Protein AF-A0AA89BJ90-F1 (afdb_monomer_lite)

Secondary structure (DSSP, 8-state):
---SPPP----HHHHHHHHHTT--HHHHHHHHTS-HHHHHHHHHHTT--GGGGS----HHHHHHHHHHHHHH-TTS-----THHHHHTT-

Organism: Pinctada imbricata (NCBI:txid66713)

Radius of gyration: 21.25 Å; chains: 1; bounding box: 45×33×60 Å

Sequence (90 aa):
GRRGRPAVLIDEEQINLFQSLNYTVTQMAKHFGCSASTVYSKMYSMGKHQRDKYSAMTAAELDSKVEALQKGFPNAGSVVSTYLTLFYNL

Structure (mmCIF, N/CA/C/O backbone):
data_AF-A0AA89BJ90-F1
#
_entry.id   AF-A0AA89BJ90-F1
#
loop_
_atom_site.group_PDB
_atom_site.id
_atom_site.type_symbol
_atom_site.label_atom_id
_atom_site.label_alt_id
_atom_site.label_comp_id
_atom_site.label_asym_id
_atom_site.label_entity_id
_atom_site.label_seq_id
_atom_site.pdbx_PDB_ins_code
_atom_site.Cartn_x
_atom_site.Cartn_y
_atom_site.Cartn_z
_atom_site.occupancy
_atom_site.B_iso_or_equiv
_atom_site.auth_seq_id
_atom_site.auth_comp_id
_atom_site.auth_asym_id
_atom_site.auth_atom_id
_atom_site.pdbx_PDB_model_num
ATOM 1 N N . GLY A 1 1 ? 22.701 -11.119 -30.841 1.00 46.31 1 GLY A N 1
ATOM 2 C CA . GLY A 1 1 ? 22.228 -12.189 -29.941 1.00 46.31 1 GLY A CA 1
ATOM 3 C C . GLY A 1 1 ? 21.697 -11.573 -28.666 1.00 46.31 1 GLY A C 1
ATOM 4 O O . GLY A 1 1 ? 22.406 -10.783 -28.064 1.00 46.31 1 GLY A O 1
ATOM 5 N N . ARG A 1 2 ? 20.459 -11.873 -28.261 1.00 54.38 2 ARG A N 1
ATOM 6 C CA . ARG A 1 2 ? 19.906 -11.372 -26.992 1.00 54.38 2 ARG A CA 1
ATOM 7 C C . ARG A 1 2 ? 20.327 -12.309 -25.855 1.00 54.38 2 ARG A C 1
ATOM 9 O O . ARG A 1 2 ? 19.548 -13.139 -25.411 1.00 54.38 2 ARG A O 1
ATOM 16 N N . ARG A 1 3 ? 21.597 -12.235 -25.447 1.00 59.56 3 ARG A N 1
ATOM 17 C CA . ARG A 1 3 ? 22.083 -12.882 -24.219 1.00 59.56 3 ARG A CA 1
ATOM 18 C C . ARG A 1 3 ? 21.877 -11.900 -23.064 1.00 59.56 3 ARG A C 1
ATOM 20 O O . ARG A 1 3 ? 22.572 -10.896 -22.990 1.00 59.56 3 ARG A O 1
ATOM 27 N N . GLY A 1 4 ? 20.894 -12.178 -22.211 1.00 74.94 4 GLY A N 1
ATOM 28 C CA . GLY A 1 4 ? 20.576 -11.411 -21.004 1.00 74.94 4 GLY A CA 1
ATOM 29 C C . GLY A 1 4 ? 19.498 -12.114 -20.172 1.00 74.94 4 GLY A C 1
ATOM 30 O O . GLY A 1 4 ? 18.768 -12.953 -20.701 1.00 74.94 4 GLY A O 1
ATOM 31 N N . ARG A 1 5 ? 19.412 -11.799 -18.871 1.00 68.00 5 ARG A N 1
ATOM 32 C CA . ARG A 1 5 ? 18.352 -12.306 -17.980 1.00 68.00 5 ARG A CA 1
ATOM 33 C C . ARG A 1 5 ? 16.982 -11.894 -18.549 1.00 68.00 5 ARG A C 1
ATOM 35 O O . ARG A 1 5 ? 16.835 -10.720 -18.894 1.00 68.00 5 ARG A O 1
ATOM 42 N N . PRO A 1 6 ? 15.994 -12.804 -18.640 1.00 75.69 6 PRO A N 1
ATOM 43 C CA . PRO A 1 6 ? 14.639 -12.442 -19.043 1.00 75.69 6 PRO A CA 1
ATOM 44 C C . PRO A 1 6 ? 14.108 -11.287 -18.191 1.00 75.69 6 PRO A C 1
ATOM 46 O O . PRO A 1 6 ? 14.293 -11.280 -16.970 1.00 75.69 6 PRO A O 1
ATOM 49 N N . ALA A 1 7 ? 13.480 -10.300 -18.832 1.00 78.19 7 ALA A N 1
ATOM 50 C CA . ALA A 1 7 ? 12.867 -9.190 -18.117 1.00 78.19 7 ALA A CA 1
ATOM 51 C C . ALA A 1 7 ? 11.748 -9.726 -17.215 1.00 78.19 7 ALA A C 1
ATOM 53 O O . ALA A 1 7 ? 10.913 -10.513 -17.658 1.00 78.19 7 ALA A O 1
ATOM 54 N N . VAL A 1 8 ? 11.742 -9.304 -15.951 1.00 82.94 8 VAL A N 1
ATOM 55 C CA . VAL A 1 8 ? 10.663 -9.646 -15.024 1.00 82.94 8 VAL A CA 1
ATOM 56 C C . VAL A 1 8 ? 9.433 -8.853 -15.444 1.00 82.94 8 VAL A C 1
ATOM 58 O O . VAL A 1 8 ? 9.433 -7.621 -15.391 1.00 82.94 8 VAL A O 1
ATOM 61 N N . LEU A 1 9 ? 8.405 -9.561 -15.902 1.00 86.44 9 LEU A N 1
ATOM 62 C CA . LEU A 1 9 ? 7.121 -8.963 -16.217 1.00 86.44 9 LEU A CA 1
ATOM 63 C C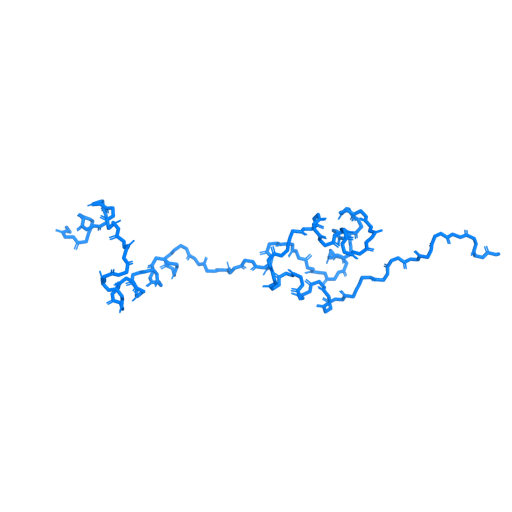 . LEU A 1 9 ? 6.346 -8.800 -14.909 1.00 86.44 9 LEU A C 1
ATOM 65 O O . LEU A 1 9 ? 5.943 -9.779 -14.292 1.00 86.44 9 LEU A O 1
ATOM 69 N N . ILE A 1 10 ? 6.200 -7.554 -14.481 1.00 90.38 10 ILE A N 1
ATOM 70 C CA . ILE A 1 10 ? 5.344 -7.167 -13.363 1.00 90.38 10 ILE A CA 1
ATOM 71 C C . ILE A 1 10 ? 4.153 -6.459 -13.990 1.00 90.38 10 ILE A C 1
ATOM 73 O O . ILE A 1 10 ? 4.334 -5.415 -14.632 1.00 90.38 10 ILE A O 1
ATOM 77 N N . ASP A 1 11 ? 2.984 -7.064 -13.839 1.00 92.12 11 ASP A N 1
ATOM 78 C CA . ASP A 1 11 ? 1.730 -6.536 -14.354 1.00 92.12 11 ASP A CA 1
ATOM 79 C C . ASP A 1 11 ? 1.063 -5.574 -13.358 1.00 92.12 11 ASP A C 1
ATOM 81 O O . ASP A 1 11 ? 1.274 -5.653 -12.143 1.00 92.12 11 ASP A O 1
ATOM 85 N N . GLU A 1 12 ? 0.274 -4.636 -13.878 1.00 93.50 12 GLU A N 1
ATOM 86 C CA . GLU A 1 12 ? -0.405 -3.634 -13.061 1.00 93.50 12 GLU A CA 1
ATOM 87 C C . GLU A 1 12 ? -1.466 -4.262 -12.146 1.00 93.50 12 GLU A C 1
ATOM 89 O O . GLU A 1 12 ? -1.558 -3.897 -10.968 1.00 93.50 12 GLU A O 1
ATOM 94 N N . GLU A 1 13 ? -2.230 -5.238 -12.646 1.00 94.44 13 GLU A N 1
ATOM 95 C CA . GLU A 1 13 ? -3.273 -5.908 -11.866 1.00 94.44 13 GLU A CA 1
ATOM 96 C C . GLU A 1 13 ? -2.667 -6.669 -10.687 1.00 94.44 13 GLU A C 1
ATOM 98 O O . GLU A 1 13 ? -3.200 -6.640 -9.576 1.00 94.44 13 GLU A O 1
ATOM 103 N N . GLN A 1 14 ? -1.493 -7.273 -10.891 1.00 94.06 14 GLN A N 1
ATOM 104 C CA . GLN A 1 14 ? -0.749 -7.941 -9.825 1.00 94.06 14 GLN A CA 1
ATOM 105 C C . GLN A 1 14 ? -0.328 -6.963 -8.725 1.00 94.06 14 GLN A C 1
ATOM 107 O O . GLN A 1 14 ? -0.457 -7.281 -7.543 1.00 94.06 14 GLN A O 1
ATOM 112 N N . ILE A 1 15 ? 0.148 -5.766 -9.085 1.00 95.12 15 ILE A N 1
ATOM 113 C CA . ILE A 1 15 ? 0.488 -4.728 -8.100 1.00 95.12 15 ILE A CA 1
ATOM 114 C C . ILE A 1 15 ? -0.753 -4.300 -7.314 1.00 95.12 15 ILE A C 1
ATOM 116 O O . ILE A 1 15 ? -0.687 -4.232 -6.086 1.00 95.12 15 ILE A O 1
ATOM 120 N N . ASN A 1 16 ? -1.881 -4.068 -7.992 1.00 94.69 16 ASN A N 1
ATOM 121 C CA . ASN A 1 16 ? -3.136 -3.686 -7.340 1.00 94.69 16 ASN A CA 1
ATOM 122 C C . ASN A 1 16 ? -3.608 -4.765 -6.354 1.00 94.69 16 ASN A C 1
ATOM 124 O O . ASN A 1 16 ? -3.949 -4.455 -5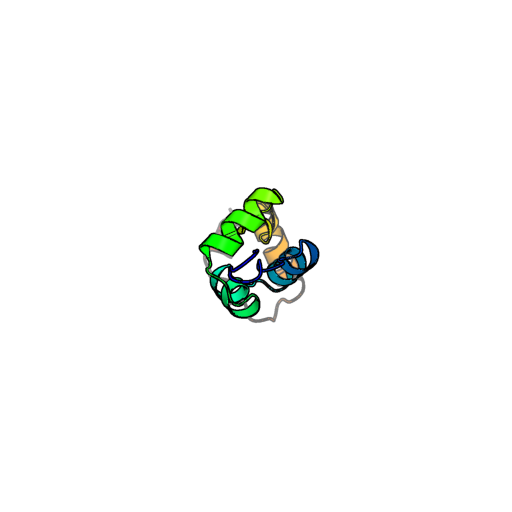.212 1.00 94.69 16 ASN A O 1
ATOM 128 N N . LEU A 1 17 ? -3.554 -6.037 -6.760 1.00 95.12 17 LEU A N 1
ATOM 129 C CA . LEU A 1 17 ? -3.900 -7.170 -5.906 1.00 95.12 17 LEU A CA 1
ATOM 130 C C . LEU A 1 17 ? -2.986 -7.257 -4.676 1.00 95.12 17 LEU A C 1
ATOM 132 O O . LEU A 1 17 ? -3.449 -7.432 -3.550 1.00 95.12 17 LEU A O 1
ATOM 136 N N . PHE A 1 18 ? -1.672 -7.116 -4.853 1.00 95.19 18 PHE A N 1
ATOM 137 C CA . PHE A 1 18 ? -0.754 -7.142 -3.715 1.00 95.19 18 PHE A CA 1
ATOM 138 C C . PHE A 1 18 ? -0.982 -5.966 -2.760 1.00 95.19 18 PHE A C 1
ATOM 140 O O . PHE A 1 18 ? -0.903 -6.143 -1.541 1.00 95.19 18 PHE A O 1
ATOM 147 N N . GLN A 1 19 ? -1.301 -4.782 -3.284 1.00 94.06 19 GLN A N 1
ATOM 148 C CA . GLN A 1 19 ? -1.658 -3.628 -2.466 1.00 94.06 19 GLN A CA 1
ATOM 149 C C . GLN A 1 19 ? -2.953 -3.856 -1.680 1.00 94.06 19 GLN A C 1
ATOM 151 O O . GLN A 1 19 ? -2.956 -3.595 -0.476 1.00 94.06 19 GLN A O 1
ATOM 156 N N . SER A 1 20 ? -4.003 -4.413 -2.298 1.00 93.19 20 SER A N 1
ATOM 157 C CA . SER A 1 20 ? -5.264 -4.723 -1.604 1.00 93.19 20 SER A CA 1
ATOM 158 C C . SER A 1 20 ? -5.086 -5.780 -0.511 1.00 93.19 20 SER A C 1
ATOM 160 O O . SER A 1 20 ? -5.769 -5.752 0.508 1.00 93.19 20 SER A O 1
ATOM 162 N N . LEU A 1 21 ? -4.126 -6.689 -0.690 1.00 94.25 21 LEU A N 1
ATOM 163 C CA . LEU A 1 21 ? -3.727 -7.685 0.306 1.00 94.25 21 LEU A CA 1
ATOM 164 C C . LEU A 1 21 ? -2.713 -7.150 1.338 1.00 94.25 21 LEU A C 1
ATOM 166 O O . LEU A 1 21 ? -2.160 -7.920 2.119 1.00 94.25 21 LEU A O 1
ATOM 170 N N . ASN A 1 22 ? -2.453 -5.840 1.357 1.00 94.19 22 ASN A N 1
ATOM 171 C CA . ASN A 1 22 ? -1.545 -5.156 2.281 1.00 94.19 22 ASN A CA 1
ATOM 172 C C . ASN A 1 22 ? -0.065 -5.565 2.210 1.00 94.19 22 ASN A C 1
ATOM 174 O O . ASN A 1 22 ? 0.709 -5.220 3.111 1.00 94.19 22 ASN A O 1
ATOM 178 N N . TYR A 1 23 ? 0.380 -6.184 1.116 1.00 95.88 23 TYR A N 1
ATOM 179 C CA . TYR A 1 23 ? 1.779 -6.573 0.955 1.00 95.88 23 TYR A CA 1
ATOM 180 C C . TYR A 1 23 ? 2.718 -5.359 1.006 1.00 95.88 23 TYR A C 1
ATOM 182 O O . TYR A 1 23 ? 2.399 -4.228 0.611 1.00 95.88 23 TYR A O 1
ATOM 190 N N . THR A 1 24 ? 3.917 -5.590 1.530 1.00 95.75 24 THR A N 1
ATOM 191 C CA . THR A 1 24 ? 5.049 -4.662 1.434 1.00 95.75 24 THR A CA 1
ATOM 192 C C . THR A 1 24 ? 5.783 -4.860 0.112 1.00 95.75 24 THR A C 1
ATOM 194 O O . THR A 1 24 ? 5.778 -5.955 -0.451 1.00 95.75 24 THR A O 1
ATOM 197 N N . VAL A 1 25 ? 6.488 -3.829 -0.359 1.00 95.31 25 VAL A N 1
ATOM 198 C CA . VAL A 1 25 ? 7.295 -3.916 -1.590 1.00 95.31 25 VAL A CA 1
ATOM 199 C C . VAL A 1 25 ? 8.343 -5.031 -1.499 1.00 95.31 25 VAL A C 1
ATOM 201 O O . VAL A 1 25 ? 8.574 -5.750 -2.467 1.00 95.31 25 VAL A O 1
ATOM 204 N N . THR A 1 26 ? 8.922 -5.253 -0.316 1.00 96.56 26 THR A N 1
ATOM 205 C CA . THR A 1 26 ? 9.867 -6.353 -0.074 1.00 96.56 26 THR A CA 1
ATOM 206 C C . THR A 1 26 ? 9.216 -7.727 -0.224 1.00 96.56 26 THR A C 1
ATOM 208 O O . THR A 1 26 ? 9.844 -8.641 -0.751 1.00 96.56 26 THR A O 1
ATOM 211 N N . GLN A 1 27 ? 7.967 -7.902 0.218 1.00 96.88 27 GLN A N 1
ATOM 212 C CA . GLN A 1 27 ? 7.246 -9.161 0.014 1.00 96.88 27 GLN A CA 1
ATOM 213 C C . GLN A 1 27 ? 6.889 -9.351 -1.463 1.00 96.88 27 GLN A C 1
ATOM 215 O O . GLN A 1 27 ? 7.153 -10.420 -2.005 1.00 96.88 27 GLN A O 1
ATOM 220 N N . MET A 1 28 ? 6.392 -8.311 -2.141 1.00 96.06 28 MET A N 1
ATOM 221 C CA . MET A 1 28 ? 6.119 -8.355 -3.585 1.00 96.06 28 MET A CA 1
ATOM 222 C C . MET A 1 28 ? 7.366 -8.751 -4.387 1.00 96.06 28 MET A C 1
ATOM 224 O O . MET A 1 28 ? 7.306 -9.616 -5.253 1.00 96.06 28 MET A O 1
ATOM 228 N N . ALA A 1 29 ? 8.525 -8.183 -4.047 1.00 95.62 29 ALA A N 1
ATOM 229 C CA . ALA A 1 29 ? 9.798 -8.499 -4.686 1.00 95.62 29 ALA A CA 1
ATOM 230 C C . ALA A 1 29 ? 10.160 -9.993 -4.585 1.00 95.62 29 ALA A C 1
ATOM 232 O O . ALA A 1 29 ? 10.630 -10.576 -5.564 1.00 95.62 29 ALA A O 1
ATOM 233 N N . LYS A 1 30 ? 9.873 -10.632 -3.439 1.00 95.88 30 LYS A N 1
ATOM 234 C CA . LYS A 1 30 ? 10.039 -12.085 -3.265 1.00 95.88 30 LYS A CA 1
ATOM 235 C C . LYS A 1 30 ? 9.107 -12.875 -4.185 1.00 95.88 30 LYS A C 1
ATOM 237 O O . LYS A 1 30 ? 9.562 -13.838 -4.789 1.00 95.88 30 LYS A O 1
ATOM 242 N N . HIS A 1 31 ? 7.850 -12.449 -4.337 1.00 94.44 31 HIS A N 1
ATOM 243 C CA . HIS A 1 31 ? 6.897 -13.093 -5.252 1.00 94.44 31 HIS A CA 1
ATOM 244 C C . HIS A 1 31 ? 7.302 -12.952 -6.722 1.00 94.44 31 HIS A C 1
ATOM 246 O O . HIS A 1 31 ? 7.197 -13.910 -7.480 1.00 94.44 31 HIS A O 1
ATOM 252 N N . PHE A 1 32 ? 7.822 -11.791 -7.116 1.00 92.81 32 PHE A N 1
ATOM 253 C CA . PHE A 1 32 ? 8.272 -11.537 -8.486 1.00 92.81 32 PHE A CA 1
ATOM 254 C C . PHE A 1 32 ? 9.678 -12.079 -8.794 1.00 92.81 32 PHE A C 1
ATOM 256 O O . PHE A 1 32 ? 10.119 -12.023 -9.941 1.00 92.81 32 PHE A O 1
ATOM 263 N N . GLY A 1 33 ? 10.423 -12.559 -7.793 1.00 93.06 33 GLY A N 1
ATOM 264 C CA . GLY A 1 33 ? 11.806 -13.015 -7.974 1.00 93.06 33 GLY A CA 1
ATOM 265 C C . GLY A 1 33 ? 12.776 -11.897 -8.390 1.00 93.06 33 GLY A C 1
ATOM 266 O O . GLY A 1 33 ? 13.748 -12.145 -9.117 1.00 93.06 33 GLY A O 1
ATOM 267 N N . CYS A 1 34 ? 12.517 -10.659 -7.958 1.00 93.19 34 CYS A N 1
ATOM 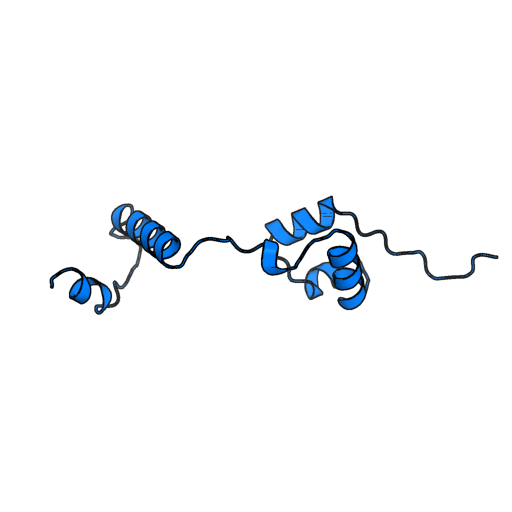268 C CA . CYS A 1 34 ? 13.310 -9.473 -8.297 1.00 93.19 34 CYS A CA 1
ATOM 269 C C . CYS A 1 34 ? 13.685 -8.648 -7.055 1.00 93.19 34 CYS A C 1
ATOM 271 O O . CYS A 1 34 ? 13.392 -9.032 -5.925 1.00 93.19 34 CYS A O 1
ATOM 273 N N . SER A 1 35 ? 14.397 -7.534 -7.246 1.00 94.81 35 SER A N 1
ATOM 274 C CA . SER A 1 35 ? 14.747 -6.635 -6.143 1.00 94.81 35 SER A CA 1
ATOM 275 C C . SER A 1 35 ? 13.594 -5.682 -5.820 1.00 94.81 35 SER A C 1
ATOM 277 O O . SER A 1 35 ? 12.797 -5.328 -6.689 1.00 94.81 35 SER A O 1
ATOM 279 N N . ALA A 1 36 ? 13.532 -5.197 -4.577 1.00 96.19 36 ALA A N 1
ATOM 280 C CA . ALA A 1 36 ? 12.551 -4.183 -4.183 1.00 96.19 36 ALA A CA 1
ATOM 281 C C . ALA A 1 36 ? 12.675 -2.900 -5.023 1.00 96.19 36 ALA A C 1
ATOM 283 O O . ALA A 1 36 ? 11.666 -2.300 -5.377 1.00 96.19 36 ALA A O 1
ATOM 284 N N . SER A 1 37 ? 13.898 -2.514 -5.402 1.00 96.00 37 SER A N 1
ATOM 285 C CA . SER A 1 37 ? 14.143 -1.379 -6.296 1.00 96.00 37 SER A CA 1
ATOM 286 C C . SER A 1 37 ? 13.494 -1.576 -7.666 1.00 96.00 37 SER A C 1
ATOM 288 O O . SER A 1 37 ? 12.899 -0.640 -8.185 1.00 96.00 37 SER A O 1
ATOM 290 N N . THR A 1 38 ? 13.539 -2.789 -8.234 1.00 94.69 38 THR A N 1
ATOM 291 C CA . THR A 1 38 ? 12.842 -3.098 -9.494 1.00 94.69 38 THR A CA 1
ATOM 292 C C . THR A 1 38 ? 11.332 -2.921 -9.354 1.00 94.69 38 THR A C 1
ATOM 294 O O . THR A 1 38 ? 10.710 -2.333 -10.237 1.00 94.69 38 THR A O 1
ATOM 297 N N . VAL A 1 39 ? 10.751 -3.371 -8.238 1.00 95.50 39 VAL A N 1
ATOM 298 C CA . VAL A 1 39 ? 9.319 -3.186 -7.964 1.00 95.50 39 VAL A CA 1
ATOM 299 C C . VAL A 1 39 ? 8.980 -1.700 -7.827 1.00 95.50 39 VAL A C 1
ATOM 301 O O . VAL A 1 39 ? 8.059 -1.240 -8.492 1.00 95.50 39 VAL A O 1
ATOM 304 N N . TYR A 1 40 ? 9.755 -0.922 -7.062 1.00 95.81 40 TYR A N 1
ATOM 305 C CA . TYR A 1 40 ? 9.552 0.528 -6.935 1.00 95.81 40 TYR A CA 1
ATOM 306 C C . TYR A 1 40 ? 9.616 1.251 -8.282 1.00 95.81 40 TYR A C 1
ATOM 308 O O . TYR A 1 40 ? 8.716 2.027 -8.596 1.00 95.81 40 TYR A O 1
ATOM 316 N N . SER A 1 41 ? 10.641 0.978 -9.095 1.00 94.50 41 SER A N 1
ATOM 317 C CA 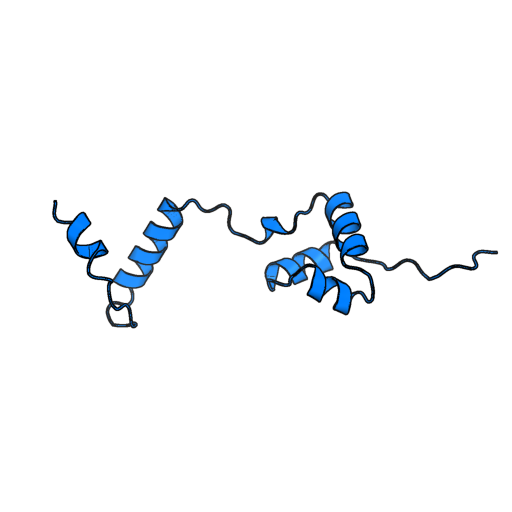. SER A 1 41 ? 10.772 1.585 -10.423 1.00 94.50 41 SER A CA 1
ATOM 318 C C . SER A 1 41 ? 9.584 1.245 -11.318 1.00 94.50 41 SER A C 1
ATOM 320 O O . SER A 1 41 ? 9.093 2.102 -12.052 1.00 94.50 41 SER A O 1
ATOM 322 N N . LYS A 1 42 ? 9.089 0.005 -11.243 1.00 94.25 42 LYS A N 1
ATOM 323 C CA . LYS A 1 42 ? 7.930 -0.417 -12.024 1.00 94.25 42 LYS A CA 1
ATOM 324 C C . LYS A 1 42 ? 6.644 0.254 -11.551 1.00 94.25 42 LYS A C 1
ATOM 326 O O . LYS A 1 42 ? 5.925 0.800 -12.382 1.00 94.25 42 LYS A O 1
ATOM 331 N N . MET A 1 43 ? 6.392 0.275 -10.245 1.00 94.94 43 MET A N 1
ATOM 332 C CA . MET A 1 43 ? 5.242 0.970 -9.662 1.00 94.94 43 MET A CA 1
ATOM 333 C C . MET A 1 43 ? 5.235 2.450 -10.057 1.00 94.94 43 MET A C 1
ATOM 335 O O . MET A 1 43 ? 4.215 2.952 -10.517 1.00 94.94 43 MET A O 1
ATOM 339 N N . TYR A 1 44 ? 6.392 3.117 -9.990 1.00 95.25 44 TYR A N 1
ATOM 340 C CA . TYR A 1 44 ? 6.521 4.514 -10.401 1.00 95.25 44 TYR A CA 1
ATOM 341 C C . TYR A 1 44 ? 6.205 4.716 -11.889 1.00 95.25 44 TYR A C 1
ATOM 343 O O . TYR A 1 44 ? 5.486 5.645 -12.240 1.00 95.25 44 TYR A O 1
ATOM 351 N N . SER A 1 45 ? 6.660 3.810 -12.765 1.00 94.31 45 SER A N 1
ATOM 352 C CA . SER A 1 45 ? 6.320 3.862 -14.198 1.00 94.31 45 SER A CA 1
ATOM 353 C C . SER A 1 45 ? 4.825 3.679 -14.493 1.00 94.31 45 SER A C 1
ATOM 355 O O . SER A 1 45 ? 4.365 4.079 -15.556 1.00 94.31 45 SER A O 1
ATOM 357 N N . MET A 1 46 ? 4.078 3.091 -13.554 1.00 94.06 46 MET A N 1
ATOM 358 C CA . MET A 1 46 ? 2.621 2.916 -13.606 1.00 94.06 46 MET A CA 1
ATOM 359 C C . MET A 1 46 ? 1.868 4.026 -12.852 1.00 94.06 46 MET A C 1
ATOM 361 O O . MET A 1 46 ? 0.653 3.949 -12.718 1.00 94.06 46 MET A O 1
ATOM 365 N N . GLY A 1 47 ? 2.569 5.023 -12.298 1.00 94.56 47 GLY A N 1
ATOM 366 C CA . GLY A 1 47 ? 1.957 6.070 -11.475 1.00 94.56 47 GLY A CA 1
ATOM 367 C C . GLY A 1 47 ? 1.418 5.579 -10.127 1.00 94.56 47 GLY A C 1
ATOM 368 O O . GLY A 1 47 ? 0.550 6.228 -9.555 1.00 94.56 47 GLY A O 1
ATOM 369 N N . LYS A 1 48 ? 1.908 4.440 -9.620 1.00 92.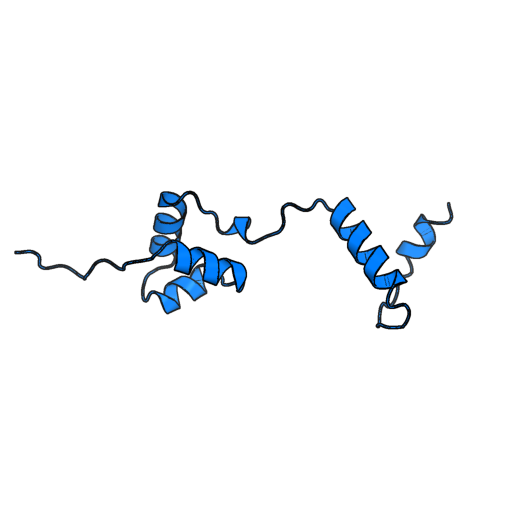56 48 LYS A N 1
ATOM 370 C CA . LYS A 1 48 ? 1.489 3.868 -8.335 1.00 92.56 48 LYS A CA 1
ATOM 371 C C . LYS A 1 48 ? 2.520 4.115 -7.253 1.00 92.56 48 LYS A C 1
ATOM 373 O O . LYS A 1 48 ? 3.721 3.887 -7.432 1.00 92.56 48 LYS A O 1
ATOM 378 N N . HIS A 1 49 ? 2.036 4.465 -6.075 1.00 93.50 49 HIS A N 1
ATOM 379 C CA . HIS A 1 49 ? 2.829 4.578 -4.869 1.00 93.50 49 HIS A CA 1
ATOM 380 C C . HIS A 1 49 ? 2.409 3.527 -3.851 1.00 93.50 49 HIS A C 1
ATOM 382 O O . HIS A 1 49 ? 1.254 3.131 -3.734 1.00 93.50 49 HIS A O 1
ATOM 388 N N . GLN A 1 50 ? 3.368 3.083 -3.040 1.00 92.38 50 GLN A N 1
ATOM 389 C CA . GLN A 1 50 ? 3.087 2.118 -1.976 1.00 92.38 50 GLN A CA 1
ATOM 390 C C . GLN A 1 50 ? 2.104 2.660 -0.929 1.00 92.38 50 GLN A C 1
ATOM 392 O O . GLN A 1 50 ? 1.478 1.878 -0.219 1.00 92.38 50 GLN A O 1
ATOM 397 N N . ARG A 1 51 ? 1.990 3.987 -0.814 1.00 90.44 51 ARG A N 1
ATOM 398 C CA . ARG A 1 51 ? 1.068 4.648 0.111 1.00 90.44 51 ARG A CA 1
ATOM 399 C C . ARG A 1 51 ? -0.383 4.617 -0.366 1.00 90.44 51 ARG A C 1
ATOM 401 O O . ARG A 1 51 ? -1.257 4.732 0.481 1.00 90.44 51 ARG A O 1
ATOM 408 N N . ASP A 1 52 ? -0.629 4.371 -1.650 1.00 88.44 52 ASP A N 1
ATOM 409 C CA . ASP A 1 52 ? -1.977 4.380 -2.236 1.00 88.44 52 ASP A CA 1
ATOM 410 C C . ASP A 1 52 ? -2.860 3.245 -1.696 1.00 88.44 52 ASP A C 1
ATOM 412 O O . ASP A 1 52 ? -4.078 3.292 -1.810 1.00 88.44 52 ASP A O 1
ATOM 416 N N . LYS A 1 53 ? -2.258 2.234 -1.052 1.00 87.50 53 LYS A N 1
ATOM 417 C CA . LYS A 1 53 ? -2.998 1.171 -0.358 1.00 87.50 53 LYS A CA 1
ATOM 418 C C . LYS A 1 53 ? -3.685 1.639 0.929 1.00 87.50 53 LYS A C 1
ATOM 420 O O . LYS A 1 53 ? -4.537 0.929 1.455 1.00 87.50 53 LYS A O 1
ATOM 425 N N . TYR A 1 54 ? -3.262 2.772 1.487 1.00 88.88 54 TYR A N 1
ATOM 426 C CA . TYR A 1 54 ? -3.878 3.334 2.681 1.00 88.88 54 TYR A CA 1
ATOM 427 C C . TYR A 1 54 ? -5.066 4.207 2.295 1.00 88.88 54 TYR A C 1
ATOM 429 O O . TYR A 1 54 ? -5.062 4.876 1.265 1.00 88.88 54 TYR A O 1
ATOM 437 N N . SER A 1 55 ? -6.083 4.216 3.153 1.00 85.94 55 SER A N 1
ATOM 438 C CA . SER A 1 55 ? -7.216 5.118 2.990 1.00 85.94 55 SER A CA 1
ATOM 439 C C . SER A 1 55 ? -6.752 6.574 3.067 1.00 85.94 55 SER A C 1
ATOM 441 O O . SER A 1 55 ? -5.962 6.921 3.943 1.00 85.94 55 SER A O 1
ATOM 443 N N . ALA A 1 56 ? -7.302 7.434 2.209 1.00 87.88 56 ALA A N 1
ATOM 444 C CA . ALA A 1 56 ? -7.128 8.886 2.293 1.00 87.88 56 ALA A CA 1
ATOM 445 C C . ALA A 1 56 ? -7.965 9.529 3.419 1.00 87.88 56 ALA A C 1
ATOM 447 O O . ALA A 1 56 ? -8.063 10.752 3.491 1.00 87.88 56 ALA A O 1
ATOM 448 N N . MET A 1 57 ? -8.585 8.708 4.274 1.00 89.38 57 MET A N 1
ATOM 449 C CA . MET A 1 57 ? -9.391 9.166 5.397 1.00 89.38 57 MET A CA 1
ATOM 450 C C . MET A 1 57 ? -8.612 10.097 6.321 1.00 89.38 57 MET A C 1
ATOM 452 O O . MET A 1 57 ? -7.478 9.826 6.722 1.00 89.38 57 MET A O 1
ATOM 456 N N . THR A 1 58 ? -9.285 11.166 6.716 1.00 91.69 58 THR A N 1
ATOM 457 C CA . THR A 1 58 ? -8.825 12.077 7.757 1.00 91.69 58 THR A CA 1
ATOM 458 C C . THR A 1 58 ? -8.917 11.421 9.137 1.00 91.69 58 THR A C 1
ATOM 460 O O . THR A 1 58 ? -9.653 10.452 9.342 1.00 91.69 58 THR A O 1
ATOM 463 N N . ALA A 1 59 ? -8.194 11.976 10.114 1.00 86.75 59 ALA A N 1
ATOM 464 C CA . ALA A 1 59 ? -8.296 11.534 11.505 1.00 86.75 59 ALA A CA 1
ATOM 465 C C . ALA A 1 59 ? -9.740 11.648 12.029 1.00 86.75 59 ALA A C 1
ATOM 467 O O . ALA A 1 59 ? -10.254 10.694 12.596 1.00 86.75 59 ALA A O 1
ATOM 468 N N . ALA A 1 60 ? -10.432 12.750 11.723 1.00 90.38 60 ALA A N 1
ATOM 469 C CA . ALA A 1 60 ? -11.820 12.960 12.136 1.00 90.38 60 ALA A CA 1
ATOM 470 C C . ALA A 1 60 ? -12.787 11.910 11.554 1.00 90.38 60 ALA A C 1
ATOM 472 O O . ALA A 1 60 ? -13.691 11.434 12.242 1.00 90.38 60 ALA A O 1
ATOM 473 N N . GLU A 1 61 ? -12.596 11.509 10.292 1.00 91.19 61 GLU A N 1
ATOM 474 C CA . GLU A 1 61 ? -13.383 10.430 9.680 1.00 91.19 61 GLU A CA 1
ATOM 475 C C . GLU A 1 61 ? -13.071 9.067 10.305 1.00 91.19 61 GLU A C 1
ATOM 477 O O . GLU A 1 61 ? -13.964 8.226 10.431 1.00 91.19 61 GLU A O 1
ATOM 482 N N . LEU A 1 62 ? -11.814 8.831 10.688 1.00 91.31 62 LEU A N 1
ATOM 483 C CA . LEU A 1 62 ? -11.417 7.619 11.396 1.00 91.31 62 LEU A CA 1
ATOM 484 C C . LEU A 1 62 ? -12.067 7.558 12.781 1.00 91.31 62 LEU A C 1
ATOM 486 O O . LEU A 1 62 ? -12.701 6.549 13.090 1.00 91.31 62 LEU A O 1
ATOM 490 N N . ASP A 1 63 ? -11.986 8.639 13.556 1.00 89.88 63 ASP A N 1
ATOM 491 C CA . ASP A 1 63 ? -12.589 8.750 14.887 1.00 89.88 63 ASP A CA 1
ATOM 492 C C . ASP A 1 63 ? -14.103 8.537 14.818 1.00 89.88 63 ASP A C 1
ATOM 494 O O . ASP A 1 63 ? -14.652 7.705 15.540 1.00 89.88 63 ASP A O 1
ATOM 498 N N . SER A 1 64 ? -14.769 9.170 13.848 1.00 90.44 64 SER A N 1
ATOM 499 C CA . SER A 1 64 ? -16.208 8.996 13.616 1.00 90.44 64 SER A CA 1
ATOM 500 C C . SER A 1 64 ? -16.588 7.532 13.350 1.00 90.44 64 SER A C 1
ATOM 502 O O . SER A 1 64 ? -17.599 7.040 13.857 1.00 90.44 64 SER A O 1
ATOM 504 N N . LYS A 1 65 ? -15.782 6.797 12.567 1.00 89.50 65 LYS A N 1
ATOM 505 C CA . 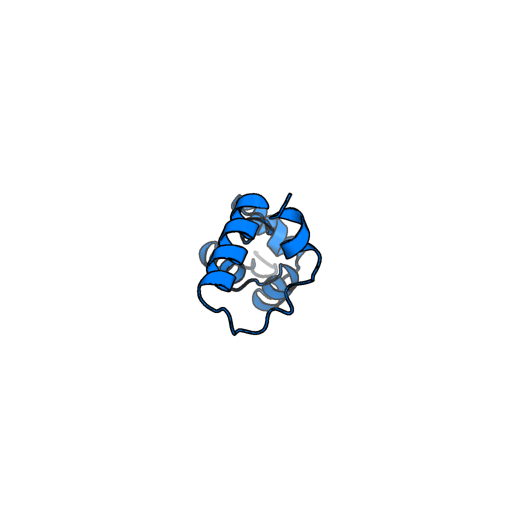LYS A 1 65 ? -16.023 5.365 12.314 1.00 89.50 65 LYS A CA 1
ATOM 506 C C . LYS A 1 65 ? -15.766 4.510 13.549 1.00 89.50 65 LYS A C 1
ATOM 508 O O . LYS A 1 65 ? -16.514 3.563 13.786 1.00 89.50 65 LYS A O 1
ATOM 513 N N . VAL A 1 66 ? -14.730 4.827 14.322 1.00 87.69 66 VAL A N 1
ATOM 514 C CA . VAL A 1 66 ? -14.428 4.133 15.579 1.00 87.69 66 VAL A CA 1
ATOM 515 C C . VAL A 1 66 ? -15.576 4.317 16.570 1.00 87.69 66 VAL A C 1
ATOM 517 O O . VAL A 1 66 ? -16.058 3.328 17.119 1.00 87.69 66 VAL A O 1
ATOM 520 N N . GLU A 1 67 ? -16.084 5.539 16.735 1.00 86.94 67 GLU A N 1
ATOM 521 C CA . GLU A 1 67 ? -17.240 5.817 17.591 1.00 86.94 67 GLU A CA 1
ATOM 522 C C . GLU A 1 67 ? -18.492 5.058 17.143 1.00 86.94 67 GLU A C 1
ATOM 524 O O . GLU A 1 67 ? -19.204 4.487 17.971 1.00 86.94 67 GLU A O 1
ATOM 529 N N . ALA A 1 68 ? -18.768 5.021 15.836 1.00 88.25 68 ALA A N 1
ATOM 530 C CA . ALA A 1 68 ? -19.906 4.282 15.295 1.00 88.25 68 ALA A CA 1
ATOM 531 C C . ALA A 1 68 ? -19.807 2.776 15.598 1.00 88.25 68 ALA A C 1
ATOM 533 O O . ALA A 1 68 ? -20.793 2.161 16.009 1.00 88.25 68 ALA A O 1
ATOM 534 N N . LEU A 1 69 ? -18.614 2.188 15.453 1.00 87.12 69 LEU A N 1
ATOM 535 C CA . LEU A 1 69 ? -18.364 0.785 15.791 1.00 87.12 69 LEU A CA 1
ATOM 536 C C . LEU A 1 69 ? -18.533 0.523 17.292 1.00 87.12 69 LEU A C 1
ATOM 538 O O . LEU A 1 69 ? -19.183 -0.448 17.670 1.00 87.12 69 LEU A O 1
ATOM 542 N N . GLN A 1 70 ? -18.006 1.399 18.148 1.00 85.00 70 GLN A N 1
ATOM 543 C CA . GLN A 1 70 ? -18.140 1.271 19.602 1.00 85.00 70 GLN A CA 1
ATOM 544 C C . GLN A 1 70 ? -19.602 1.365 20.056 1.00 85.00 70 GLN A C 1
ATOM 546 O O . GLN A 1 70 ? -20.041 0.560 20.875 1.00 85.00 70 GLN A O 1
ATOM 551 N N . LYS A 1 71 ? -20.381 2.293 19.484 1.00 82.94 71 LYS A N 1
ATOM 552 C CA . LYS A 1 71 ? -21.827 2.409 19.743 1.00 82.94 71 LYS A CA 1
ATOM 553 C C . LYS A 1 71 ? -22.597 1.173 19.268 1.00 82.94 71 LYS A C 1
ATOM 555 O O . LYS A 1 71 ? -23.540 0.758 19.934 1.00 82.94 71 LYS A O 1
ATOM 560 N N . GLY A 1 72 ? -22.197 0.582 18.139 1.00 85.75 72 GLY A N 1
ATOM 561 C CA . GLY A 1 72 ? -22.816 -0.630 17.591 1.00 85.75 72 GLY A CA 1
ATOM 562 C C . GLY A 1 72 ? -22.480 -1.911 18.361 1.00 85.75 72 GLY A C 1
ATOM 563 O O . GLY A 1 72 ? -23.286 -2.840 18.381 1.00 85.75 72 GLY A O 1
ATOM 564 N N . PHE A 1 73 ? -21.321 -1.958 19.024 1.00 82.12 73 PHE A N 1
ATOM 565 C CA . PHE A 1 73 ? -20.840 -3.128 19.761 1.00 82.12 73 PHE A CA 1
ATOM 566 C C . PHE A 1 73 ? -20.367 -2.753 21.177 1.00 82.12 73 PHE A C 1
ATOM 568 O O . PHE A 1 73 ? -19.179 -2.871 21.485 1.00 82.12 73 PHE A O 1
ATOM 575 N N . PRO A 1 74 ? -21.286 -2.356 22.078 1.00 71.31 74 PRO A N 1
ATOM 576 C CA . PRO A 1 74 ? -20.938 -1.797 23.390 1.00 71.31 74 PRO A CA 1
ATOM 577 C C . PRO A 1 74 ? -20.171 -2.762 24.310 1.00 71.31 74 PRO A C 1
ATOM 579 O O . PRO A 1 74 ? -19.454 -2.323 25.201 1.00 71.31 74 PRO A O 1
ATOM 582 N N . ASN A 1 75 ? -20.284 -4.075 24.081 1.00 73.12 75 ASN A N 1
ATOM 583 C CA . ASN A 1 75 ? -19.626 -5.110 24.889 1.00 73.12 75 ASN A CA 1
ATOM 584 C C . ASN A 1 75 ? -18.388 -5.721 24.206 1.00 73.12 75 ASN A C 1
ATOM 586 O O . ASN A 1 75 ? -17.761 -6.624 24.760 1.00 73.12 75 ASN A O 1
ATOM 590 N N . ALA A 1 76 ? -18.026 -5.261 23.003 1.00 68.50 76 ALA A N 1
ATOM 591 C CA . ALA A 1 76 ? -16.857 -5.743 22.274 1.00 68.50 76 ALA A CA 1
ATOM 592 C C . ALA A 1 76 ? -15.595 -4.984 22.713 1.00 68.50 76 ALA A C 1
ATOM 594 O O . ALA A 1 76 ? -15.035 -4.188 21.969 1.00 68.50 76 ALA A O 1
ATOM 595 N N . GLY A 1 77 ? -15.163 -5.239 23.951 1.00 57.66 77 GLY A N 1
ATOM 596 C CA . GLY A 1 77 ? -13.771 -5.096 24.383 1.00 57.66 77 GLY A CA 1
ATOM 597 C C . GLY A 1 77 ? -13.059 -3.775 24.084 1.00 57.66 77 GLY A C 1
ATOM 598 O O . GLY A 1 77 ? -11.863 -3.810 23.802 1.00 57.66 77 GLY A O 1
ATOM 599 N N . SER A 1 78 ? -13.721 -2.620 24.186 1.00 55.59 78 SER A N 1
ATOM 600 C CA . SER A 1 78 ? -12.977 -1.396 24.471 1.00 55.59 78 SER A CA 1
ATOM 601 C C . SER A 1 78 ? -12.902 -1.246 25.988 1.00 55.59 78 SER A C 1
ATOM 603 O O . SER A 1 78 ? -13.891 -1.003 26.676 1.00 55.59 78 SER A O 1
ATOM 605 N N . VAL A 1 79 ? -11.696 -1.370 26.546 1.00 57.06 79 VAL A N 1
ATOM 606 C CA . VAL A 1 79 ? -11.372 -0.510 27.685 1.00 57.06 79 VAL A CA 1
ATOM 607 C C . VAL A 1 79 ? -11.440 0.880 27.073 1.00 57.06 79 VAL A C 1
ATOM 609 O O . VAL A 1 79 ? -10.510 1.296 26.384 1.00 57.06 79 VAL A O 1
ATOM 612 N N . VAL A 1 80 ? -12.600 1.534 27.170 1.00 55.12 80 VAL A N 1
ATOM 613 C CA . VAL A 1 80 ? -12.719 2.953 26.852 1.00 55.12 80 VAL A CA 1
ATOM 614 C C . VAL A 1 80 ? -11.671 3.611 27.731 1.00 55.12 80 VAL A C 1
ATOM 616 O O . VAL A 1 80 ? -11.829 3.681 28.947 1.00 55.12 80 VAL A O 1
ATOM 619 N N . SER A 1 81 ? -10.538 3.963 27.126 1.00 47.00 81 SER A N 1
ATOM 620 C CA . SER A 1 81 ? -9.473 4.670 27.809 1.00 47.00 81 SER A CA 1
ATOM 621 C C . SER A 1 81 ? -10.128 5.914 28.381 1.00 47.00 81 SER A C 1
ATOM 623 O O . SER A 1 81 ? -10.684 6.717 27.630 1.00 47.00 81 SER A O 1
ATOM 625 N N . THR A 1 82 ? -10.146 6.013 29.707 1.00 50.97 82 THR A N 1
ATOM 626 C CA . THR A 1 82 ? -10.953 6.935 30.522 1.00 50.97 82 THR A CA 1
ATOM 627 C C . THR A 1 82 ? -10.815 8.408 30.105 1.00 50.97 82 THR A C 1
ATOM 629 O O . THR A 1 82 ? -11.613 9.250 30.502 1.00 50.97 82 THR A O 1
ATOM 632 N N . TYR A 1 83 ? -9.827 8.721 29.266 1.00 52.53 83 TYR A N 1
ATOM 633 C CA . TYR A 1 83 ? -9.592 10.018 28.647 1.00 52.53 83 TYR A CA 1
ATOM 634 C C . TYR A 1 83 ? -10.644 10.430 27.602 1.00 52.53 83 TYR A C 1
ATOM 636 O O . TYR A 1 83 ? -10.917 11.619 27.501 1.00 52.53 83 TYR A O 1
ATOM 644 N N . LEU A 1 84 ? -11.273 9.512 26.852 1.00 52.28 84 LEU A N 1
ATOM 645 C CA . LEU A 1 84 ? -12.226 9.892 25.788 1.00 52.28 84 LEU A CA 1
ATOM 646 C C . LEU A 1 84 ? -13.594 10.324 26.342 1.00 52.28 84 LEU A C 1
ATOM 648 O O . LEU A 1 84 ? -14.205 11.258 25.834 1.00 52.28 84 LEU A O 1
ATOM 652 N N . THR A 1 85 ? -14.053 9.716 27.437 1.00 52.53 85 THR A N 1
ATOM 653 C CA . THR A 1 85 ? -15.341 10.057 28.068 1.00 52.53 85 THR A CA 1
ATOM 654 C C . THR A 1 85 ? -15.324 11.426 28.760 1.00 52.53 85 THR A C 1
ATOM 656 O O . THR A 1 85 ? -16.373 12.053 28.911 1.00 52.53 85 THR A O 1
ATOM 659 N N . LEU A 1 86 ? -14.142 11.904 29.171 1.00 50.44 86 LEU A N 1
ATOM 660 C CA . LEU A 1 86 ? -13.977 13.186 29.864 1.00 50.44 86 LEU A CA 1
ATOM 661 C C . LEU A 1 86 ? -13.997 14.397 28.918 1.00 50.44 86 LEU A C 1
ATOM 663 O O . LEU A 1 86 ? -14.365 15.480 29.358 1.00 50.44 86 LEU A O 1
ATOM 667 N N . PHE A 1 87 ? -13.662 14.232 27.633 1.00 53.16 87 PHE A N 1
ATOM 668 C CA . PHE A 1 87 ? -13.701 15.335 26.660 1.00 53.16 87 PHE A CA 1
ATOM 669 C C . PHE A 1 87 ? -15.105 15.632 26.113 1.00 53.16 87 PHE A C 1
ATOM 671 O O . PHE A 1 87 ? -15.354 16.751 25.690 1.00 53.16 87 PHE A O 1
ATOM 678 N N . TYR A 1 88 ? -16.029 14.668 26.152 1.00 51.69 88 TYR A N 1
ATOM 679 C CA . TYR A 1 88 ? -17.394 14.827 25.624 1.00 51.69 88 TYR A CA 1
ATOM 680 C C . TYR A 1 88 ? -18.437 15.264 26.675 1.00 51.69 88 TYR A C 1
ATOM 682 O O . TYR A 1 88 ? -19.626 15.298 26.371 1.00 51.69 88 TYR A O 1
ATOM 690 N N . ASN A 1 89 ? -18.015 15.579 27.908 1.00 47.75 89 ASN A N 1
ATOM 691 C CA . ASN A 1 89 ? -18.887 16.069 28.991 1.00 47.75 89 ASN A CA 1
ATOM 692 C C . ASN A 1 89 ? -18.480 17.464 29.526 1.00 47.75 89 ASN A C 1
ATOM 694 O O . ASN A 1 89 ? -18.837 17.817 30.651 1.00 47.75 89 ASN A O 1
ATOM 698 N N . LEU A 1 90 ? -17.744 18.248 28.733 1.00 42.50 90 LEU A N 1
ATOM 699 C CA . LEU A 1 90 ? -17.455 19.675 28.942 1.00 42.50 90 LEU A CA 1
ATOM 700 C C . LEU A 1 90 ? -17.882 20.460 27.697 1.00 42.50 90 LEU A C 1
ATOM 702 O O . LEU A 1 90 ? -18.245 21.643 27.867 1.00 42.50 90 LEU A O 1
#

Foldseek 3Di:
DPPDDPDQDDDPVNVVVCLLVVHDLCVVCVVSVHDSVVSVVVCVVVVHDSCVSDDPDDPVRVVVVVVVVCVVCVPPDDPVVPVVVVVVPD

pLDDT: mean 82.96, std 16.18, range [42.5, 96.88]